Protein AF-W1Y2T6-F1 (afdb_monomer_lite)

Sequence (77 aa):
MTDTTRPKRYRMVSKYYKETYGEKVYKLPVALPLTCPNRDGSAGGGGCTFCGEIGAGYENRPAWMTVRMQLEENIAH

Radius of gyration: 17.89 Å; chains: 1; bounding box: 35×21×47 Å

Structure (mmCIF, N/CA/C/O backbone):
data_AF-W1Y2T6-F1
#
_entry.id   AF-W1Y2T6-F1
#
loop_
_atom_site.group_PDB
_atom_site.id
_atom_site.type_symbol
_atom_site.label_atom_id
_atom_site.label_alt_id
_atom_site.label_comp_id
_atom_site.label_asym_id
_atom_site.label_entity_id
_atom_site.label_seq_id
_atom_site.pdbx_PDB_ins_code
_atom_site.Cartn_x
_atom_site.Cartn_y
_atom_site.Cartn_z
_atom_site.occupancy
_atom_site.B_iso_or_equiv
_atom_site.auth_seq_id
_atom_site.auth_comp_id
_atom_site.auth_asym_id
_atom_site.auth_atom_id
_atom_site.pdbx_PDB_model_num
ATOM 1 N N . MET A 1 1 ? 5.418 -8.231 26.161 1.00 49.56 1 MET A N 1
ATOM 2 C CA . MET A 1 1 ? 4.024 -7.737 26.206 1.00 49.56 1 MET A CA 1
ATOM 3 C C . MET A 1 1 ? 4.078 -6.270 26.602 1.00 49.56 1 MET A C 1
ATOM 5 O O . MET A 1 1 ? 4.683 -5.968 27.620 1.00 49.56 1 MET A O 1
ATOM 9 N N . THR A 1 2 ? 3.588 -5.351 25.770 1.00 66.62 2 THR A N 1
ATOM 10 C CA . THR A 1 2 ? 3.627 -3.909 26.072 1.00 66.62 2 THR A CA 1
ATOM 11 C C . THR A 1 2 ? 2.609 -3.563 27.148 1.00 66.62 2 THR A C 1
ATOM 13 O O . THR A 1 2 ? 1.418 -3.793 26.959 1.00 66.62 2 THR A O 1
ATOM 16 N N . ASP A 1 3 ? 3.095 -2.997 28.247 1.00 75.06 3 ASP A N 1
ATOM 17 C CA . ASP A 1 3 ? 2.305 -2.450 29.346 1.00 75.06 3 ASP A CA 1
ATOM 18 C C . ASP A 1 3 ? 1.310 -1.388 28.837 1.00 75.06 3 ASP A C 1
ATOM 20 O O . ASP A 1 3 ? 1.699 -0.321 28.354 1.00 75.06 3 ASP A O 1
ATOM 24 N N . THR A 1 4 ? 0.015 -1.697 28.918 1.00 77.88 4 THR A N 1
ATOM 25 C CA . THR A 1 4 ? -1.084 -0.822 28.485 1.00 77.88 4 THR A CA 1
ATOM 26 C C . THR A 1 4 ? -1.459 0.238 29.521 1.00 77.88 4 THR A C 1
ATOM 28 O O . THR A 1 4 ? -2.317 1.070 29.234 1.00 77.88 4 THR A O 1
ATOM 31 N N . THR A 1 5 ? -0.852 0.223 30.712 1.00 80.94 5 THR A N 1
ATOM 32 C CA . THR A 1 5 ? -1.197 1.130 31.822 1.00 80.94 5 THR A CA 1
ATOM 33 C C . THR A 1 5 ? -0.489 2.482 31.742 1.00 80.94 5 THR A C 1
ATOM 35 O O . THR A 1 5 ? -0.963 3.465 32.310 1.00 80.94 5 THR A O 1
ATOM 38 N N . ARG A 1 6 ? 0.614 2.582 30.988 1.00 86.31 6 ARG A N 1
ATOM 39 C CA . ARG A 1 6 ? 1.314 3.856 30.784 1.00 86.31 6 ARG A CA 1
ATOM 40 C C . ARG A 1 6 ? 0.599 4.729 29.746 1.00 86.31 6 ARG A C 1
ATOM 42 O O . ARG A 1 6 ? 0.329 4.258 28.636 1.00 86.31 6 ARG A O 1
ATOM 49 N N . PRO A 1 7 ? 0.361 6.024 30.036 1.00 84.56 7 PRO A N 1
ATOM 50 C CA . PRO A 1 7 ? -0.199 6.942 29.054 1.00 84.56 7 PRO A CA 1
ATOM 51 C C . PRO A 1 7 ? 0.744 7.072 27.852 1.00 84.56 7 PRO A C 1
ATOM 53 O O . PRO A 1 7 ? 1.946 7.319 27.989 1.00 84.56 7 PRO A O 1
ATOM 56 N N . LYS A 1 8 ? 0.194 6.885 26.649 1.00 86.88 8 LYS A N 1
ATOM 57 C CA . LYS A 1 8 ? 0.961 6.987 25.405 1.00 86.88 8 LYS A CA 1
ATOM 58 C C . LYS A 1 8 ? 1.331 8.444 25.146 1.00 86.88 8 LYS A C 1
ATOM 60 O O . LYS A 1 8 ? 0.477 9.322 25.189 1.00 86.88 8 LYS A O 1
ATOM 65 N N . ARG A 1 9 ? 2.594 8.686 24.790 1.00 93.69 9 ARG A N 1
ATOM 66 C CA . ARG A 1 9 ? 3.106 10.015 24.398 1.00 93.69 9 ARG A CA 1
ATOM 67 C C . ARG A 1 9 ? 2.701 10.440 22.978 1.00 93.69 9 ARG A C 1
ATOM 69 O O . ARG A 1 9 ? 3.179 11.452 22.488 1.00 93.69 9 ARG A O 1
ATOM 76 N N . TYR A 1 10 ? 1.861 9.657 22.304 1.00 92.31 10 TYR A N 1
ATOM 77 C CA . TYR A 1 10 ? 1.391 9.914 20.945 1.00 92.31 10 TYR A CA 1
ATOM 78 C C . TYR A 1 10 ? -0.104 9.620 20.830 1.00 92.31 10 TYR A C 1
ATOM 80 O O . TYR A 1 10 ? -0.646 8.766 21.542 1.00 92.31 10 TYR A O 1
ATOM 88 N N . ARG A 1 11 ? -0.774 10.295 19.889 1.00 91.69 11 ARG A N 1
ATOM 89 C CA . ARG A 1 11 ? -2.163 9.989 19.542 1.00 91.69 11 ARG A CA 1
ATOM 90 C C . ARG A 1 11 ? -2.194 8.750 18.657 1.00 91.69 11 ARG A C 1
ATOM 92 O O . ARG A 1 11 ? -1.656 8.751 17.555 1.00 91.69 11 ARG A O 1
ATOM 99 N N . MET A 1 12 ? -2.831 7.685 19.135 1.00 93.25 12 MET A N 1
ATOM 100 C CA . MET A 1 12 ? -3.061 6.507 18.302 1.00 93.25 12 MET A CA 1
ATOM 101 C C . MET A 1 12 ? -4.002 6.867 17.154 1.00 93.25 12 MET A C 1
ATOM 103 O O . MET A 1 12 ? -5.116 7.330 17.392 1.00 93.25 12 MET A O 1
ATOM 107 N N . VAL A 1 13 ? -3.580 6.591 15.925 1.00 94.31 13 VAL A N 1
ATOM 108 C CA . VAL A 1 13 ? -4.398 6.810 14.726 1.00 94.31 13 VAL A CA 1
ATOM 109 C C . VAL A 1 13 ? -5.701 6.002 14.787 1.00 94.31 13 VAL A C 1
ATOM 111 O O . VAL A 1 13 ? -6.761 6.522 14.465 1.00 94.31 13 VAL A O 1
ATOM 114 N N . SER A 1 14 ? -5.663 4.774 15.314 1.00 94.19 14 SER A N 1
ATOM 115 C CA . SER A 1 14 ? -6.870 3.963 15.533 1.00 94.19 14 SER A CA 1
ATOM 116 C C . SER A 1 14 ? -7.865 4.609 16.503 1.00 94.19 14 SER A C 1
ATOM 118 O O . SER A 1 14 ? -9.071 4.523 16.290 1.00 94.19 14 SER A O 1
ATOM 120 N N . LYS A 1 15 ? -7.370 5.287 17.551 1.00 94.12 15 LYS A N 1
ATOM 121 C CA . LYS A 1 15 ? -8.209 6.061 18.475 1.00 94.12 15 LYS A CA 1
ATOM 122 C C . LYS A 1 15 ? -8.818 7.267 17.764 1.00 94.12 15 LYS A C 1
ATOM 124 O O . LYS A 1 15 ? -10.019 7.465 17.877 1.00 94.12 15 LYS A O 1
ATOM 129 N N . TYR A 1 16 ? -8.013 8.015 17.005 1.00 95.94 16 TYR A N 1
ATOM 130 C CA . TYR A 1 16 ? -8.497 9.136 16.195 1.00 95.94 16 TYR A CA 1
ATOM 131 C C . TYR A 1 16 ? -9.627 8.707 15.251 1.00 95.94 16 TYR A C 1
ATOM 133 O O . TYR A 1 16 ? -10.703 9.288 15.297 1.00 95.94 16 TYR A O 1
ATOM 141 N N . TYR A 1 17 ? -9.433 7.644 14.469 1.00 97.50 17 TYR A N 1
ATOM 142 C CA . TYR A 1 17 ? -10.459 7.176 13.539 1.00 97.50 17 TYR A CA 1
ATOM 143 C C . TYR A 1 17 ? -11.724 6.673 14.234 1.00 97.50 17 TYR A C 1
ATOM 145 O O . TYR A 1 17 ? -12.817 6.969 13.765 1.00 97.50 17 TYR A O 1
ATOM 153 N N . LYS A 1 18 ? -11.602 5.987 15.375 1.00 96.69 18 LYS A N 1
ATOM 154 C CA . LYS A 1 18 ? -12.777 5.568 16.148 1.00 96.69 18 LYS A CA 1
ATOM 155 C C . LYS A 1 18 ? -13.564 6.758 16.707 1.00 96.69 18 LYS A C 1
ATOM 157 O O . LYS A 1 18 ? -14.785 6.712 16.730 1.00 96.69 18 LYS A O 1
ATOM 162 N N . GLU A 1 19 ? -12.880 7.815 17.146 1.00 96.75 19 GLU A N 1
ATOM 163 C CA . GLU A 1 19 ? -13.521 9.062 17.593 1.00 96.75 19 GLU A CA 1
ATOM 164 C C . GLU A 1 19 ? -14.204 9.802 16.434 1.00 96.75 19 GLU A C 1
ATOM 166 O O . GLU A 1 19 ? -15.274 10.369 16.626 1.00 96.75 19 GLU A O 1
ATOM 171 N N . THR A 1 20 ? -13.604 9.799 15.240 1.00 97.75 20 THR A N 1
ATOM 172 C CA . THR A 1 20 ? -14.133 10.505 14.062 1.00 97.75 20 THR A CA 1
ATOM 173 C C . THR A 1 20 ? -15.300 9.779 13.3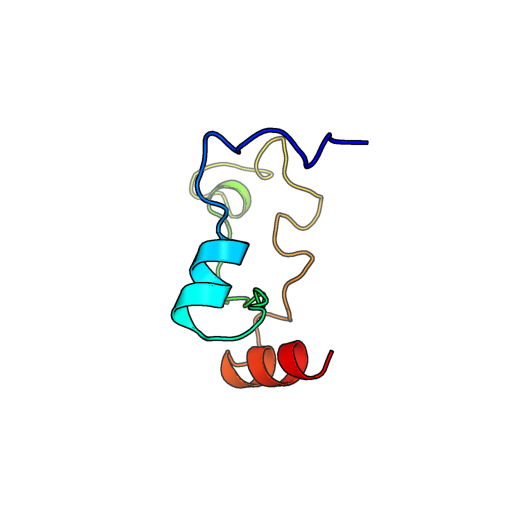96 1.00 97.75 20 THR A C 1
ATOM 175 O O . THR A 1 20 ? -16.276 10.425 13.033 1.00 97.75 20 THR A O 1
ATOM 178 N N . TYR A 1 21 ? -15.207 8.460 13.227 1.00 97.50 21 TYR A N 1
ATOM 179 C CA . TYR A 1 21 ? -16.173 7.673 12.450 1.00 97.50 21 TYR A CA 1
ATOM 180 C C . TYR A 1 21 ? -17.095 6.807 13.319 1.00 97.50 21 TYR A C 1
ATOM 182 O O . TYR A 1 21 ? -17.992 6.156 12.804 1.00 97.50 21 TYR A O 1
ATOM 190 N N . GLY A 1 22 ? -16.885 6.768 14.640 1.00 97.94 22 GLY A N 1
ATOM 191 C CA . GLY A 1 22 ? -17.692 5.970 15.571 1.00 97.94 22 GLY A CA 1
ATOM 192 C C . GLY A 1 22 ? -17.399 4.465 15.545 1.00 97.94 22 GLY A C 1
ATOM 193 O O . GLY A 1 22 ? -17.877 3.728 16.407 1.00 97.94 22 GLY A O 1
ATOM 194 N N . GLU A 1 23 ? -16.565 3.999 14.615 1.00 96.75 23 GLU A N 1
ATOM 195 C CA . GLU A 1 23 ? -16.305 2.582 14.374 1.00 96.75 23 GLU A CA 1
ATOM 196 C C . GLU A 1 23 ? -14.823 2.272 14.119 1.00 96.75 23 GLU A C 1
ATOM 198 O O . GLU A 1 23 ? -13.964 3.155 14.034 1.00 96.75 23 GLU A O 1
ATOM 203 N N . LYS A 1 24 ? -14.488 0.979 14.058 1.00 94.69 24 LYS A N 1
ATOM 204 C CA . LYS A 1 24 ? -13.126 0.542 13.744 1.00 94.69 24 LYS A CA 1
ATOM 205 C C . LYS A 1 24 ? -12.890 0.698 12.243 1.00 94.69 24 LYS A C 1
ATOM 207 O O . LYS A 1 24 ? -13.531 0.030 11.447 1.00 94.69 24 LYS A O 1
ATOM 212 N N . VAL A 1 25 ? -11.911 1.519 11.883 1.00 95.88 25 VAL A N 1
ATOM 213 C CA . VAL A 1 25 ? -11.530 1.747 10.486 1.00 95.88 25 VAL A CA 1
ATOM 214 C C . VAL A 1 25 ? -10.433 0.780 10.051 1.00 95.88 25 VAL A C 1
ATOM 216 O O . VAL A 1 25 ? -9.466 0.551 10.785 1.00 95.88 25 VAL A O 1
ATOM 219 N N . TYR A 1 26 ? -10.572 0.261 8.833 1.00 93.06 26 TYR A N 1
ATOM 220 C CA . TYR A 1 26 ? -9.587 -0.572 8.151 1.00 93.06 26 TYR A CA 1
ATOM 221 C C . TYR A 1 26 ? -9.049 0.151 6.915 1.00 93.06 26 TYR A C 1
ATOM 223 O O . TYR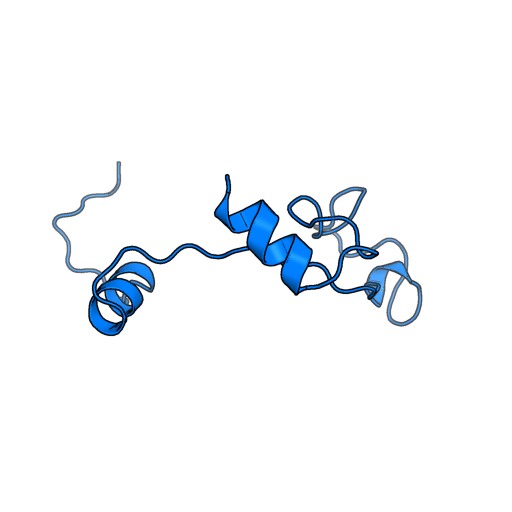 A 1 26 ? -9.766 0.898 6.251 1.00 93.06 26 TYR A O 1
ATOM 231 N N . LYS A 1 27 ? -7.765 -0.058 6.615 1.00 92.50 27 LYS A N 1
ATOM 232 C CA . LYS A 1 27 ? -7.135 0.450 5.395 1.00 92.50 27 LYS A CA 1
ATOM 233 C C . LYS A 1 27 ? -7.306 -0.596 4.298 1.00 92.50 27 LYS A C 1
ATOM 235 O O . LYS A 1 27 ? -6.832 -1.713 4.469 1.00 92.50 27 LYS A O 1
ATOM 240 N N . LEU A 1 28 ? -7.919 -0.213 3.183 1.00 92.81 28 LEU A N 1
ATOM 241 C CA . LEU A 1 28 ? -8.021 -1.067 2.001 1.00 92.81 28 LEU A CA 1
ATOM 242 C C . LEU A 1 28 ? -6.905 -0.715 1.006 1.00 92.81 28 LEU A C 1
ATOM 244 O O . LEU A 1 28 ? -6.729 0.471 0.701 1.00 92.81 28 LEU A O 1
ATOM 248 N N . PRO A 1 29 ? -6.128 -1.694 0.514 1.00 91.75 29 PRO A N 1
ATOM 249 C CA . PRO A 1 29 ? -5.138 -1.452 -0.528 1.00 91.75 29 PRO A CA 1
ATOM 250 C C . PRO A 1 29 ? -5.835 -1.153 -1.862 1.00 91.75 29 PRO A C 1
ATOM 252 O O . PRO A 1 29 ? -6.856 -1.751 -2.188 1.00 91.75 29 PRO A O 1
ATOM 255 N N . VAL A 1 30 ? -5.291 -0.220 -2.644 1.00 91.00 30 VAL A N 1
ATOM 256 C CA . VAL A 1 30 ? -5.765 0.084 -4.002 1.00 91.00 30 VAL A CA 1
ATOM 257 C C . VAL A 1 30 ? -4.552 0.211 -4.912 1.00 91.00 30 VAL A C 1
ATOM 259 O O . VAL A 1 30 ? -3.644 1.006 -4.659 1.00 91.00 30 VAL A O 1
ATOM 262 N N . ALA A 1 31 ? -4.551 -0.579 -5.976 1.00 90.38 31 ALA A N 1
ATOM 263 C CA . ALA A 1 31 ? -3.564 -0.566 -7.035 1.00 90.38 31 ALA A CA 1
ATOM 264 C C . ALA A 1 31 ? -3.932 0.474 -8.094 1.00 90.38 31 ALA A C 1
ATOM 266 O O . ALA A 1 31 ? -5.080 0.550 -8.538 1.00 90.38 31 ALA A O 1
ATOM 267 N N . LEU A 1 32 ? -2.934 1.221 -8.551 1.00 86.88 32 LEU A N 1
ATOM 268 C CA . LEU A 1 32 ? -3.030 2.066 -9.738 1.00 86.88 32 LEU A CA 1
ATOM 269 C C . LEU A 1 32 ? -2.142 1.472 -10.843 1.00 86.88 32 LEU A C 1
ATOM 271 O O . LEU A 1 32 ? -1.152 0.812 -10.512 1.00 86.88 32 LEU A O 1
ATOM 275 N N . PRO A 1 33 ? -2.445 1.707 -12.135 1.00 87.38 33 PRO A N 1
ATOM 276 C CA . PRO A 1 33 ? -1.632 1.246 -13.264 1.00 87.38 33 PRO A CA 1
ATOM 277 C C . PRO A 1 33 ? -0.374 2.111 -13.421 1.00 87.38 33 PRO A C 1
ATOM 279 O O . PRO A 1 33 ? -0.161 2.780 -14.428 1.00 87.38 33 PRO A O 1
ATOM 282 N N . LEU A 1 34 ? 0.439 2.132 -12.371 1.00 87.81 34 LEU A N 1
ATOM 283 C CA . LEU A 1 34 ? 1.652 2.920 -12.246 1.00 87.81 34 LEU A CA 1
ATOM 284 C C . LEU A 1 34 ? 2.827 1.982 -11.993 1.00 87.81 34 LEU A C 1
ATOM 286 O O . LEU A 1 34 ? 2.675 0.893 -11.438 1.00 87.81 34 LEU A O 1
ATOM 290 N N . THR A 1 35 ? 4.014 2.443 -12.361 1.00 88.38 35 THR A N 1
ATOM 291 C CA . THR A 1 35 ? 5.271 1.766 -12.055 1.00 88.38 35 THR A CA 1
ATOM 292 C C . THR A 1 35 ? 6.112 2.609 -11.091 1.00 88.38 35 THR A C 1
ATOM 294 O O . THR A 1 35 ? 5.820 3.779 -10.842 1.00 88.38 35 THR A O 1
ATOM 297 N N . CYS A 1 36 ? 7.111 1.987 -10.464 1.00 90.94 36 CYS A N 1
ATOM 298 C CA . CYS A 1 36 ? 8.017 2.652 -9.534 1.00 90.94 36 CYS A CA 1
ATOM 299 C C . CYS A 1 36 ? 9.218 3.219 -10.303 1.00 90.94 36 CYS A C 1
ATOM 301 O O . CYS A 1 36 ? 9.886 2.435 -10.980 1.00 90.94 36 CYS A O 1
ATOM 303 N N . PRO A 1 37 ? 9.585 4.499 -10.109 1.00 93.94 37 PRO A N 1
ATOM 304 C CA . PRO A 1 37 ? 10.683 5.123 -10.847 1.00 93.94 37 PRO A CA 1
ATOM 305 C C . PRO A 1 37 ? 12.058 4.480 -10.592 1.00 93.94 37 PRO A C 1
ATOM 307 O O . PRO A 1 37 ? 12.963 4.539 -11.419 1.00 93.94 37 PRO A O 1
ATOM 310 N N . ASN A 1 38 ? 12.220 3.811 -9.446 1.00 94.44 38 ASN A N 1
ATOM 311 C CA . ASN A 1 38 ? 13.436 3.058 -9.116 1.00 94.44 38 ASN A CA 1
ATOM 312 C C . ASN A 1 38 ? 13.457 1.645 -9.727 1.00 94.44 38 ASN A C 1
ATOM 314 O O . ASN A 1 38 ? 14.462 0.945 -9.612 1.00 94.44 38 ASN A O 1
ATOM 318 N N . ARG A 1 39 ? 12.339 1.186 -10.306 1.00 91.50 39 ARG A N 1
ATOM 319 C CA . ARG A 1 39 ? 12.221 -0.117 -10.983 1.00 91.50 39 ARG A CA 1
ATOM 320 C C . ARG A 1 39 ? 12.071 0.015 -12.492 1.00 91.50 39 ARG A C 1
ATOM 322 O O . ARG A 1 39 ? 12.566 -0.849 -13.203 1.00 91.50 39 ARG A O 1
ATOM 329 N N . ASP A 1 40 ? 11.401 1.060 -12.969 1.00 92.62 40 ASP A N 1
ATOM 330 C CA . ASP A 1 40 ? 11.218 1.315 -14.401 1.00 92.62 40 ASP A CA 1
ATOM 331 C C . ASP A 1 40 ? 12.442 1.938 -15.088 1.00 92.62 40 ASP A C 1
ATOM 333 O O . ASP A 1 40 ? 12.459 2.025 -16.313 1.00 92.62 40 ASP A O 1
ATOM 337 N N . GLY A 1 41 ? 13.464 2.343 -14.326 1.00 93.31 41 GLY A N 1
ATOM 338 C CA . GLY A 1 41 ? 14.689 2.932 -14.865 1.00 93.31 41 GLY A CA 1
ATOM 339 C C . GLY A 1 41 ? 14.730 4.461 -14.869 1.00 93.31 41 GLY A C 1
ATOM 340 O O . GLY A 1 41 ? 15.786 5.018 -15.156 1.00 93.31 41 GLY A O 1
ATOM 341 N N . SER A 1 42 ? 13.635 5.159 -14.554 1.00 95.50 42 SER A N 1
ATOM 342 C CA . SER A 1 42 ? 13.558 6.626 -14.662 1.00 95.50 42 SER A CA 1
ATOM 343 C C . SER A 1 42 ? 14.337 7.379 -13.579 1.00 95.50 42 SER A C 1
ATOM 345 O O . SER A 1 42 ? 14.866 8.455 -13.850 1.00 95.50 42 SER A O 1
ATOM 347 N N . ALA A 1 43 ? 14.444 6.821 -12.371 1.00 95.19 43 ALA A N 1
ATOM 348 C CA . ALA A 1 43 ? 15.252 7.366 -11.272 1.00 95.19 43 ALA A CA 1
ATOM 349 C C . ALA A 1 43 ? 16.325 6.389 -10.761 1.00 95.19 43 ALA A C 1
ATOM 351 O O . ALA A 1 43 ? 17.262 6.798 -10.077 1.00 95.19 43 ALA A O 1
ATOM 352 N N . GLY A 1 44 ? 16.207 5.102 -11.089 1.00 91.50 44 GLY A N 1
ATOM 353 C CA . GLY A 1 44 ? 17.151 4.061 -10.696 1.00 91.50 44 GLY A CA 1
ATOM 354 C C . GLY A 1 44 ? 16.791 2.711 -11.313 1.00 91.50 44 GLY A C 1
ATOM 355 O O . GLY A 1 44 ? 15.749 2.575 -11.949 1.00 91.50 44 GLY A O 1
ATOM 356 N N . GLY A 1 45 ? 17.651 1.710 -11.122 1.00 91.25 45 GLY A N 1
ATOM 357 C CA . GLY A 1 45 ? 17.456 0.355 -11.644 1.00 91.25 45 GLY A CA 1
ATOM 358 C C . GLY A 1 45 ? 17.386 -0.694 -10.537 1.00 91.25 45 GLY A C 1
ATOM 359 O O . GLY A 1 45 ? 18.069 -0.583 -9.523 1.00 91.25 45 GLY A O 1
ATOM 360 N N . GLY A 1 46 ? 16.572 -1.733 -10.739 1.00 88.81 46 GLY A N 1
ATOM 361 C CA . GLY A 1 46 ? 16.493 -2.896 -9.842 1.00 88.81 46 GLY A CA 1
ATOM 362 C C . GLY A 1 46 ? 15.602 -2.731 -8.602 1.00 88.81 46 GLY A C 1
ATOM 363 O O . GLY A 1 46 ? 15.238 -3.731 -7.988 1.00 88.81 46 GLY A O 1
ATOM 364 N N . GLY A 1 47 ? 15.154 -1.515 -8.279 1.00 92.56 47 GLY A N 1
ATOM 365 C CA . GLY A 1 47 ? 14.346 -1.209 -7.095 1.00 92.56 47 GLY A CA 1
ATOM 366 C C . GLY A 1 47 ? 15.165 -0.764 -5.883 1.00 92.56 47 GLY A C 1
ATOM 367 O O . GLY A 1 47 ? 16.391 -0.731 -5.900 1.00 92.56 47 GLY A O 1
ATOM 368 N N . CYS A 1 48 ? 14.473 -0.375 -4.810 1.00 92.75 48 CYS A N 1
ATOM 369 C CA . CYS A 1 48 ? 15.123 0.017 -3.560 1.00 92.75 48 CYS A CA 1
ATOM 370 C C . CYS A 1 48 ? 15.739 -1.205 -2.860 1.00 92.75 48 CYS A C 1
ATOM 372 O O . CYS A 1 48 ? 15.227 -2.312 -2.992 1.00 92.75 48 CYS A O 1
ATOM 374 N N . THR A 1 49 ? 16.751 -1.007 -2.009 1.00 93.62 49 THR A N 1
ATOM 375 C CA . THR A 1 49 ? 17.401 -2.090 -1.234 1.00 93.62 49 THR A CA 1
ATOM 376 C C . THR A 1 49 ? 16.432 -2.900 -0.363 1.00 93.62 49 THR A C 1
ATOM 378 O O . THR A 1 49 ? 16.706 -4.044 -0.026 1.00 93.62 49 THR A O 1
ATOM 381 N N . PHE A 1 50 ? 15.291 -2.313 0.003 1.00 91.62 50 PHE A N 1
ATOM 382 C CA . PHE A 1 50 ? 14.234 -2.957 0.785 1.00 91.62 50 PHE A CA 1
ATOM 383 C C . PHE A 1 50 ? 13.076 -3.505 -0.067 1.00 91.62 50 PHE A C 1
ATOM 385 O O . PHE A 1 50 ? 12.097 -4.003 0.488 1.00 91.62 50 PHE A O 1
ATOM 392 N N . CYS A 1 51 ? 13.114 -3.365 -1.395 1.00 90.69 51 CYS A N 1
ATOM 393 C CA . CYS A 1 51 ? 12.076 -3.928 -2.250 1.00 90.69 51 CYS A CA 1
ATOM 394 C C . CYS A 1 51 ? 12.135 -5.458 -2.217 1.00 90.69 51 CYS A C 1
ATOM 396 O O . CYS A 1 51 ? 13.199 -6.050 -2.374 1.00 90.69 51 CYS A O 1
ATOM 398 N N . GLY A 1 52 ? 10.969 -6.094 -2.080 1.00 87.75 52 GLY A N 1
ATOM 399 C CA . GLY A 1 52 ? 10.822 -7.501 -2.439 1.00 87.75 52 GLY A CA 1
ATOM 400 C C . GLY A 1 52 ? 10.899 -7.698 -3.956 1.00 87.75 52 GLY A C 1
ATOM 401 O O . GLY A 1 52 ? 10.866 -6.731 -4.721 1.00 87.75 52 GLY A O 1
ATOM 402 N N . GLU A 1 53 ? 10.927 -8.955 -4.396 1.00 87.19 53 GLU A N 1
ATOM 403 C CA . GLU A 1 53 ? 11.044 -9.339 -5.813 1.00 87.19 53 GLU A CA 1
ATOM 404 C C . GLU A 1 53 ? 9.987 -8.668 -6.713 1.00 87.19 53 GLU A C 1
ATOM 406 O O . GLU A 1 53 ? 10.279 -8.213 -7.821 1.00 87.19 53 GLU A O 1
ATOM 411 N N . ILE A 1 54 ? 8.767 -8.504 -6.195 1.00 85.00 54 ILE A N 1
ATOM 412 C CA . ILE A 1 54 ? 7.65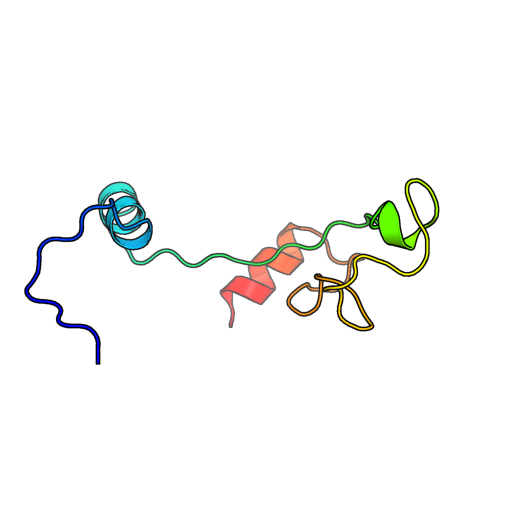1 -7.850 -6.895 1.00 85.00 54 ILE A CA 1
ATOM 413 C C . ILE A 1 54 ? 7.435 -6.379 -6.487 1.00 85.00 54 ILE A C 1
ATOM 415 O O . ILE A 1 54 ? 6.513 -5.726 -6.972 1.00 85.00 54 ILE A O 1
ATOM 419 N N . GLY A 1 55 ? 8.288 -5.815 -5.627 1.00 87.31 55 GLY A N 1
ATOM 420 C CA . GLY A 1 55 ? 8.127 -4.472 -5.060 1.00 87.31 55 GLY A CA 1
ATOM 421 C C . GLY A 1 55 ? 7.124 -4.406 -3.897 1.00 87.31 55 GLY A C 1
ATOM 422 O O . GLY A 1 55 ? 6.852 -5.401 -3.233 1.00 87.31 55 GLY A O 1
ATOM 423 N N . ALA A 1 56 ? 6.588 -3.211 -3.618 1.00 83.88 56 ALA A N 1
ATOM 424 C CA . ALA A 1 56 ? 5.710 -2.950 -2.464 1.00 83.88 56 ALA A CA 1
ATOM 425 C C . ALA A 1 56 ? 4.218 -3.283 -2.700 1.00 83.88 56 ALA A C 1
ATOM 427 O O . ALA A 1 56 ? 3.389 -3.020 -1.836 1.00 83.88 56 ALA A O 1
ATOM 428 N N . GLY A 1 57 ? 3.866 -3.830 -3.867 1.00 80.94 57 GLY A N 1
ATOM 429 C CA . GLY A 1 57 ? 2.480 -4.068 -4.285 1.00 80.94 57 GLY A CA 1
ATOM 430 C C . GLY A 1 57 ? 1.924 -5.453 -3.953 1.00 80.94 57 GLY A C 1
ATOM 431 O O . GLY A 1 57 ? 0.993 -5.883 -4.617 1.00 80.94 57 GLY A O 1
ATOM 432 N N . TYR A 1 58 ? 2.488 -6.180 -2.987 1.00 80.25 58 TYR A N 1
ATOM 433 C CA . TYR A 1 58 ? 2.107 -7.575 -2.719 1.00 80.25 58 TYR A CA 1
ATOM 434 C C . TYR A 1 58 ? 0.672 -7.742 -2.184 1.00 80.25 58 TYR A C 1
ATOM 436 O O . TYR A 1 58 ? 0.082 -8.800 -2.362 1.00 80.25 58 TYR A O 1
ATOM 444 N N . GLU A 1 59 ? 0.097 -6.703 -1.570 1.00 82.00 59 GLU A N 1
ATOM 445 C CA . GLU A 1 59 ? -1.298 -6.694 -1.085 1.00 82.00 59 GLU A CA 1
ATOM 446 C C . GLU A 1 59 ? -2.282 -6.108 -2.111 1.00 82.00 59 GLU A C 1
ATOM 448 O O . GLU A 1 59 ? -3.479 -5.998 -1.845 1.00 82.00 59 GLU A O 1
ATOM 453 N N . ASN A 1 60 ? -1.787 -5.674 -3.272 1.00 87.50 60 ASN A N 1
ATOM 454 C CA . ASN A 1 60 ? -2.597 -4.985 -4.263 1.00 87.50 60 ASN A CA 1
ATOM 455 C C . ASN A 1 60 ? -3.315 -5.972 -5.186 1.00 87.50 60 ASN A C 1
ATOM 457 O O . ASN A 1 60 ? -2.772 -6.995 -5.602 1.00 87.50 60 ASN A O 1
ATOM 461 N N . ARG A 1 61 ? -4.534 -5.599 -5.578 1.00 90.19 61 ARG A N 1
ATOM 462 C CA . ARG A 1 61 ? -5.269 -6.263 -6.657 1.00 90.19 61 ARG A CA 1
ATOM 463 C C . ARG A 1 61 ? -4.620 -5.963 -8.019 1.00 90.19 61 ARG A C 1
ATOM 465 O O . ARG A 1 61 ? -3.846 -5.008 -8.136 1.00 90.19 61 ARG A O 1
ATOM 472 N N . PRO A 1 62 ? -4.918 -6.747 -9.068 1.00 89.31 62 PRO A N 1
ATOM 473 C CA . PRO A 1 62 ? -4.380 -6.494 -10.399 1.00 89.31 62 PRO A CA 1
ATOM 474 C C . PRO A 1 62 ? -4.716 -5.088 -10.916 1.00 89.31 62 PRO A C 1
ATOM 476 O O . PRO A 1 62 ? -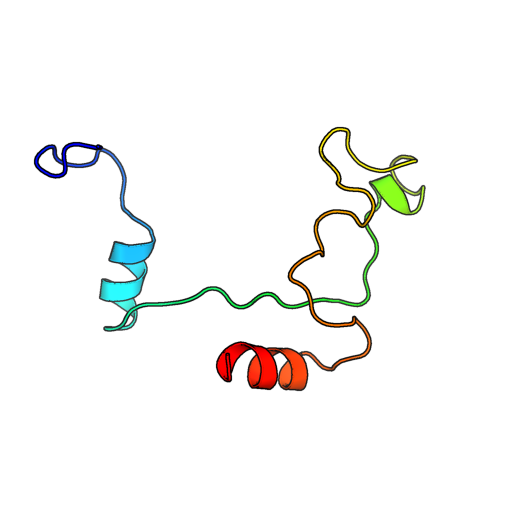5.851 -4.631 -10.808 1.00 89.31 62 PRO A O 1
ATOM 479 N N . ALA A 1 63 ? -3.748 -4.421 -11.550 1.00 85.44 63 ALA A N 1
ATOM 480 C CA . ALA A 1 63 ? -3.884 -3.028 -11.991 1.00 85.44 63 ALA A CA 1
ATOM 481 C C . ALA A 1 63 ? -4.933 -2.792 -13.098 1.00 85.44 63 ALA A C 1
ATOM 483 O O . ALA A 1 63 ? -5.299 -1.648 -13.357 1.00 85.44 63 ALA A O 1
ATOM 484 N N . TRP A 1 64 ? -5.418 -3.852 -13.755 1.00 90.38 64 TRP A N 1
ATOM 485 C CA . TRP A 1 64 ? -6.508 -3.769 -14.732 1.00 90.38 64 TRP A CA 1
ATOM 486 C C . TRP A 1 64 ? -7.891 -3.643 -14.076 1.00 90.38 64 TRP A C 1
ATOM 488 O O . TRP A 1 64 ? -8.847 -3.251 -14.744 1.00 90.38 64 TRP A O 1
ATOM 498 N N . MET A 1 65 ? -8.024 -3.962 -12.783 1.00 94.56 65 MET A N 1
ATOM 499 C CA . MET A 1 65 ? -9.279 -3.78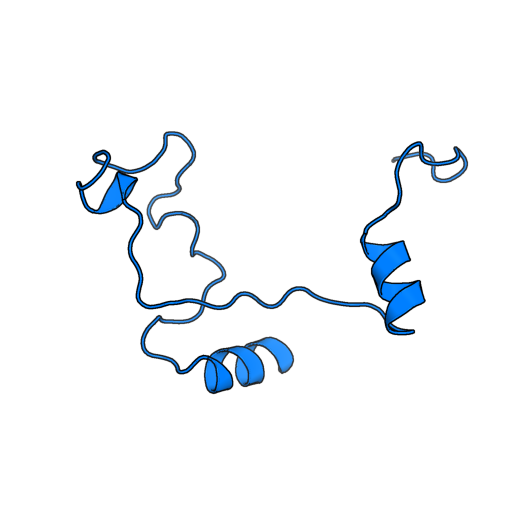0 -12.061 1.00 94.56 65 MET A CA 1
ATOM 500 C C . MET A 1 65 ? -9.550 -2.298 -11.825 1.00 94.56 65 MET A C 1
ATOM 502 O O . MET A 1 65 ? -8.687 -1.554 -11.351 1.00 94.56 65 MET A O 1
ATOM 506 N N . THR A 1 66 ? -10.789 -1.875 -12.075 1.00 95.12 66 THR A N 1
ATOM 507 C CA . THR A 1 66 ? -11.215 -0.517 -11.720 1.00 95.12 66 THR A CA 1
ATOM 508 C C . THR A 1 66 ? -11.119 -0.303 -10.208 1.00 95.12 66 THR A C 1
ATOM 510 O O . THR A 1 66 ? -11.302 -1.240 -9.432 1.00 95.12 66 THR A O 1
ATOM 513 N N . VAL A 1 67 ? -10.896 0.941 -9.772 1.00 94.69 67 VAL A N 1
ATOM 514 C CA . VAL A 1 67 ? -10.840 1.282 -8.336 1.00 94.69 67 VAL A CA 1
ATOM 515 C C . VAL A 1 67 ? -12.089 0.794 -7.596 1.00 94.69 67 VAL A C 1
ATOM 517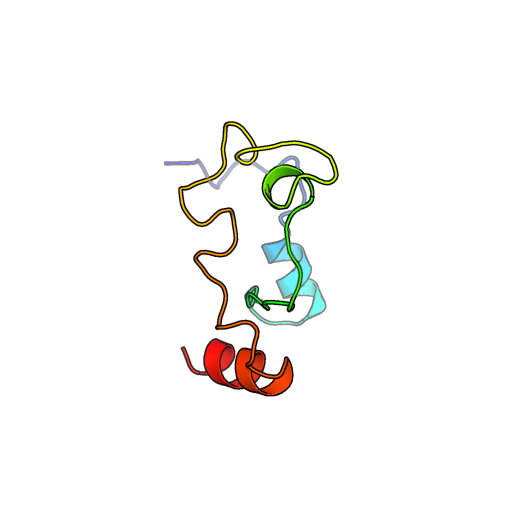 O O . VAL A 1 67 ? -11.978 0.264 -6.497 1.00 94.69 67 VAL A O 1
ATOM 520 N N . ARG A 1 68 ? -13.270 0.904 -8.217 1.00 95.88 68 ARG A N 1
ATOM 521 C CA . ARG A 1 68 ? -14.530 0.403 -7.653 1.00 95.88 68 ARG A CA 1
ATOM 522 C C . ARG A 1 68 ? -14.481 -1.101 -7.378 1.00 95.88 68 ARG A C 1
ATOM 524 O O . ARG A 1 68 ? -14.767 -1.499 -6.257 1.00 95.88 68 ARG A O 1
ATOM 531 N N . MET A 1 69 ? -14.081 -1.904 -8.365 1.00 95.94 69 MET A N 1
ATOM 532 C CA . MET A 1 69 ? -13.993 -3.363 -8.214 1.00 95.94 69 MET A CA 1
ATOM 533 C C . MET A 1 69 ? -13.007 -3.754 -7.113 1.00 95.94 69 MET A C 1
ATOM 535 O O . MET A 1 69 ? -13.304 -4.616 -6.296 1.00 95.94 69 MET A O 1
ATOM 539 N N . GLN A 1 70 ? -11.855 -3.079 -7.050 1.00 95.62 70 GLN A N 1
ATOM 540 C CA . GLN A 1 70 ? -10.869 -3.331 -6.000 1.00 95.62 70 GLN A CA 1
ATOM 541 C C . GLN A 1 70 ? -11.434 -3.035 -4.604 1.00 95.62 70 GLN A C 1
ATOM 543 O O . GLN A 1 70 ? -11.195 -3.803 -3.677 1.00 95.62 70 GLN A O 1
ATOM 548 N N . LEU A 1 71 ? -12.185 -1.938 -4.447 1.00 95.06 71 LEU A N 1
ATOM 549 C CA . LEU A 1 71 ? -12.833 -1.597 -3.178 1.00 95.06 71 LEU A CA 1
ATOM 550 C C . LEU A 1 71 ? -13.902 -2.625 -2.800 1.00 95.06 71 LEU A C 1
ATOM 552 O O . LEU A 1 71 ? -13.905 -3.088 -1.666 1.00 95.06 71 LEU A O 1
ATOM 556 N N . GLU A 1 72 ? -14.777 -2.998 -3.733 1.00 95.81 72 GLU A N 1
ATOM 557 C CA . GLU A 1 72 ? -15.843 -3.980 -3.498 1.00 95.81 72 GLU A CA 1
ATOM 558 C C . GLU A 1 72 ? -15.272 -5.344 -3.083 1.00 95.81 72 GLU A C 1
ATOM 560 O O . GLU A 1 72 ? -15.704 -5.906 -2.076 1.00 95.81 72 GLU A O 1
ATOM 565 N N . GLU A 1 73 ? -14.244 -5.839 -3.780 1.00 94.69 73 GLU A N 1
ATOM 566 C CA . GLU A 1 73 ? -13.580 -7.096 -3.414 1.00 94.69 73 GLU A CA 1
ATOM 567 C C . GLU A 1 73 ? -12.842 -7.004 -2.077 1.00 94.69 73 GLU A C 1
ATOM 569 O O . GLU A 1 73 ? -12.913 -7.930 -1.274 1.00 94.69 73 GLU A O 1
ATOM 574 N N . ASN A 1 74 ? -12.133 -5.905 -1.810 1.00 94.38 74 ASN A N 1
ATOM 575 C CA . ASN A 1 74 ? -11.379 -5.765 -0.564 1.00 94.38 74 ASN A CA 1
ATOM 576 C C . ASN A 1 74 ? -12.280 -5.546 0.661 1.00 94.38 74 ASN A C 1
ATOM 578 O O . ASN A 1 74 ? -11.848 -5.858 1.762 1.00 94.38 74 ASN A O 1
ATOM 582 N N . ILE A 1 75 ? -13.500 -5.022 0.494 1.00 94.44 75 ILE A N 1
ATOM 583 C CA . ILE A 1 75 ? -14.504 -4.921 1.572 1.00 94.44 75 ILE A CA 1
ATOM 584 C C . ILE A 1 75 ? -15.112 -6.292 1.898 1.00 94.44 75 ILE A C 1
ATOM 586 O O . ILE A 1 75 ? -15.504 -6.530 3.037 1.00 94.44 75 ILE A O 1
ATOM 590 N N . ALA A 1 76 ? -15.224 -7.181 0.908 1.00 93.50 76 ALA A N 1
ATOM 591 C CA . ALA A 1 76 ? -15.862 -8.487 1.067 1.00 93.50 76 ALA A CA 1
ATOM 592 C C . ALA A 1 76 ? -15.015 -9.521 1.842 1.00 93.50 76 ALA A C 1
ATOM 594 O O . ALA A 1 76 ? -15.528 -10.596 2.163 1.00 93.50 76 ALA A O 1
ATOM 595 N N . HIS A 1 77 ? -13.747 -9.217 2.129 1.00 77.69 77 HIS A N 1
ATOM 596 C CA . HIS A 1 77 ? -12.787 -10.085 2.820 1.00 77.69 77 HIS A CA 1
ATOM 597 C C . HIS A 1 77 ? -12.359 -9.499 4.168 1.00 77.69 77 HIS A C 1
ATOM 599 O O . HIS A 1 77 ? -12.139 -10.308 5.098 1.00 77.69 77 HIS A O 1
#

Secondary structure (DSSP, 8-state):
---SSSPPSS--HHHHHHHHHSS---PPP---S---TTTSSSS-SS--TT--TT-S-TTPPPTTS-HHHHHHHHH--

pLDDT: mean 90.2, std 7.42, range [49.56, 97.94]

Foldseek 3Di:
DDDPPDDDPDDDPQNVCCVVPVDGDDDQDEDAPDDDCCPVVNNHHDDDPPADPVGPCPRYDDNPDDRVRSVVVRVVD

Organism: NCBI:txid408170